Protein AF-A0A973GT21-F1 (afdb_monomer_lite)

Sequence (123 aa):
MVTRRKFLKYSLIGFAGMAVPAGLTVVHGGTPEEAKKKGLRWVFLVDTYKCVGCGLCVKACKNENEIPYDANVSRTWVERYVVTKDGKVHADSPKAARDGFITPDIDLGGHGHKEVIKPEDIS

Foldseek 3Di:
DQDPVNVVVVVVVVVVVVVVVVVVCVVPDDDPVVVVPPDDDDDDDDDCVPDPQQLVVFVCQCVVVVNPPPDLDTPAADKDWFAFPVGDIAIATVSSSNRGDPDCWGDPDDDPDTDHDDPVGTD

Secondary structure (DSSP, 8-state):
---HHHHHHHHHHHHHHHHHHHHHHHHS---TTGGGG----------GGG-----HHHHHHHHHTT--SSSS--S----EEEEBTTS-EEEE-GGGGTT---SS-EE-SSTT-EE---GGGB-

Structure (mmCIF, N/CA/C/O backbone):
data_AF-A0A973GT21-F1
#
_entry.id   AF-A0A973GT21-F1
#
loop_
_atom_site.group_PDB
_atom_site.id
_atom_site.type_symbol
_atom_site.label_atom_id
_atom_site.label_alt_id
_atom_site.label_comp_id
_atom_site.label_asym_id
_atom_site.label_entity_id
_atom_site.label_seq_id
_atom_site.pdbx_PDB_ins_code
_atom_site.Cartn_x
_atom_site.Cartn_y
_atom_site.Cartn_z
_atom_site.occupancy
_atom_site.B_iso_or_equiv
_atom_site.auth_seq_id
_atom_site.auth_comp_id
_atom_site.auth_asym_id
_atom_site.auth_atom_id
_atom_site.pdbx_PDB_model_num
ATOM 1 N N . MET A 1 1 ? -47.479 -2.922 72.576 1.00 62.72 1 MET A N 1
ATOM 2 C CA . MET A 1 1 ? -46.105 -3.244 73.032 1.00 62.72 1 MET A CA 1
ATOM 3 C C . MET A 1 1 ? -45.448 -4.199 72.046 1.00 62.72 1 MET A C 1
ATOM 5 O O . MET A 1 1 ? -45.927 -5.315 71.875 1.00 62.72 1 MET A O 1
ATOM 9 N N . VAL A 1 2 ? -44.387 -3.766 71.363 1.00 76.44 2 VAL A N 1
ATOM 10 C CA . VAL A 1 2 ? -43.601 -4.650 70.490 1.00 76.44 2 VAL A CA 1
ATOM 11 C C . VAL A 1 2 ? -42.625 -5.437 71.364 1.00 76.44 2 VAL A C 1
ATOM 13 O O . VAL A 1 2 ? -41.792 -4.859 72.053 1.00 76.44 2 VAL A O 1
ATOM 16 N N . THR A 1 3 ? -42.739 -6.763 71.375 1.00 88.06 3 THR A N 1
ATOM 17 C CA . THR A 1 3 ? -41.821 -7.640 72.117 1.00 88.06 3 THR A CA 1
ATOM 18 C C . THR A 1 3 ? -40.445 -7.654 71.442 1.00 88.06 3 THR A C 1
ATOM 20 O O . THR A 1 3 ? -40.376 -7.615 70.213 1.00 88.06 3 THR A O 1
ATOM 23 N N . ARG A 1 4 ? -39.349 -7.817 72.202 1.00 86.44 4 ARG A N 1
ATOM 24 C CA . ARG A 1 4 ? -37.963 -7.876 71.669 1.00 86.44 4 ARG A CA 1
ATOM 25 C C . ARG A 1 4 ? -37.815 -8.836 70.475 1.00 86.44 4 ARG A C 1
ATOM 27 O O . ARG A 1 4 ? -37.182 -8.507 69.479 1.00 86.44 4 ARG A O 1
ATOM 34 N N . ARG A 1 5 ? -38.486 -9.994 70.535 1.00 86.62 5 ARG A N 1
ATOM 35 C CA . ARG A 1 5 ? -38.524 -10.994 69.451 1.00 86.62 5 ARG A CA 1
ATOM 36 C C . ARG A 1 5 ? -39.253 -10.503 68.190 1.00 86.62 5 ARG A C 1
ATOM 38 O O . ARG A 1 5 ? -38.841 -10.846 67.087 1.00 86.62 5 ARG A O 1
ATOM 45 N N . LYS A 1 6 ? -40.332 -9.727 68.336 1.00 84.06 6 LYS A N 1
ATOM 46 C CA . LYS A 1 6 ? -41.083 -9.158 67.203 1.00 84.06 6 LYS A CA 1
ATOM 47 C C . LYS A 1 6 ? -40.311 -8.016 66.544 1.00 84.06 6 LYS A C 1
ATOM 49 O O . LYS A 1 6 ? -40.283 -7.955 65.324 1.00 84.06 6 LYS A O 1
ATOM 54 N N . PHE A 1 7 ? -39.627 -7.190 67.337 1.00 87.00 7 PHE A N 1
ATOM 55 C CA . PHE A 1 7 ? -38.754 -6.132 66.825 1.00 87.00 7 PHE A CA 1
ATOM 56 C C . PHE A 1 7 ? -37.633 -6.704 65.945 1.00 87.00 7 PHE A C 1
ATOM 58 O O . PHE A 1 7 ? -37.513 -6.312 64.794 1.00 87.00 7 PHE A O 1
ATOM 65 N N . LEU A 1 8 ? -36.904 -7.722 66.425 1.00 90.12 8 LEU A N 1
ATOM 66 C CA . LEU A 1 8 ? -35.841 -8.369 65.641 1.00 90.12 8 LEU A CA 1
ATOM 67 C C . LEU A 1 8 ? -36.349 -8.994 64.331 1.00 90.12 8 LEU A C 1
ATOM 69 O O . LEU A 1 8 ? -35.696 -8.864 63.299 1.00 90.12 8 LEU A O 1
ATOM 73 N N . LYS A 1 9 ? -37.523 -9.641 64.349 1.00 85.31 9 LYS A N 1
ATOM 74 C CA . LYS A 1 9 ? -38.126 -10.206 63.131 1.00 85.31 9 LYS A CA 1
ATOM 75 C C . LYS A 1 9 ? -38.489 -9.126 62.114 1.00 85.31 9 LYS A C 1
ATOM 77 O O . LYS A 1 9 ? -38.191 -9.293 60.938 1.00 85.31 9 LYS A O 1
ATOM 82 N N . TYR A 1 10 ? -39.103 -8.029 62.552 1.00 86.75 10 TYR A N 1
ATOM 83 C CA . TYR A 1 10 ? -39.483 -6.950 61.641 1.00 86.75 10 TYR A CA 1
ATOM 84 C C . TYR A 1 10 ? -38.273 -6.188 61.099 1.00 86.75 10 TYR A C 1
ATOM 86 O O . TYR A 1 10 ? -38.266 -5.857 59.918 1.00 86.75 10 TYR A O 1
ATOM 94 N N . SER A 1 11 ? -37.221 -6.000 61.899 1.00 83.12 11 SER A N 1
ATOM 95 C CA . SER A 1 11 ? -35.974 -5.395 61.425 1.00 83.12 11 SER A CA 1
ATOM 96 C C . SER A 1 11 ? -35.274 -6.262 60.373 1.00 83.12 11 SER A C 1
ATOM 98 O O . SER A 1 11 ? -34.840 -5.735 59.354 1.00 83.12 11 SER A O 1
ATOM 100 N N . LEU A 1 12 ? -35.215 -7.587 60.562 1.00 82.38 12 LEU A N 1
ATOM 101 C CA . LEU A 1 12 ? -34.634 -8.506 59.571 1.00 82.38 12 LEU A CA 1
ATOM 102 C C . LEU A 1 12 ? -35.428 -8.530 58.256 1.00 82.38 12 LEU A C 1
ATOM 104 O O . LEU A 1 12 ? -34.831 -8.496 57.183 1.00 82.38 12 LEU A O 1
ATOM 108 N N . ILE A 1 13 ? -36.763 -8.546 58.331 1.00 80.56 13 ILE A N 1
ATOM 109 C CA . ILE A 1 13 ? -37.635 -8.506 57.145 1.00 80.56 13 ILE A CA 1
ATOM 110 C C . ILE A 1 13 ? -37.497 -7.161 56.415 1.00 80.56 13 ILE A C 1
ATOM 112 O O . ILE A 1 13 ? -37.408 -7.139 55.189 1.00 80.56 13 ILE A O 1
ATOM 116 N N . GLY A 1 14 ? -37.425 -6.051 57.157 1.00 78.31 14 GLY A N 1
ATOM 117 C CA . GLY A 1 14 ? -37.218 -4.717 56.592 1.00 78.31 14 GLY A CA 1
ATOM 118 C C . GLY A 1 14 ? -35.881 -4.587 55.858 1.00 78.31 14 GLY A C 1
ATOM 119 O O . GLY A 1 14 ? -35.852 -4.106 54.729 1.00 78.31 14 GLY A O 1
ATOM 120 N N . PHE A 1 15 ? -34.791 -5.088 56.449 1.00 72.00 15 PHE A N 1
ATOM 121 C CA . PHE A 1 15 ? -33.46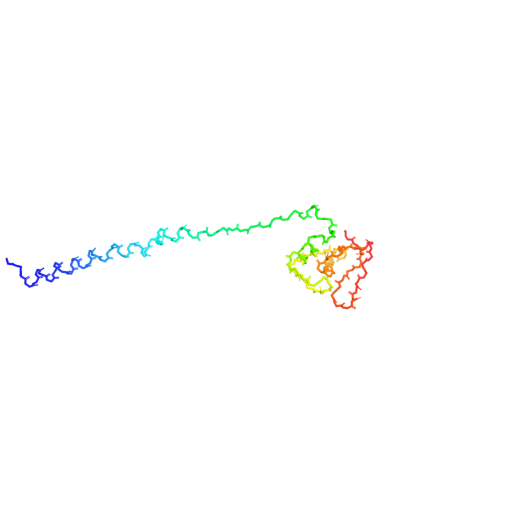9 -5.096 55.810 1.00 72.00 15 PHE A CA 1
ATOM 122 C C . PHE A 1 15 ? -33.424 -5.975 54.555 1.00 72.00 15 PHE A C 1
ATOM 124 O O . PHE A 1 15 ? -32.897 -5.548 53.529 1.00 72.00 15 PHE A O 1
ATOM 131 N N . ALA A 1 16 ? -34.006 -7.177 54.607 1.00 68.19 16 ALA A N 1
ATOM 132 C CA . ALA A 1 16 ? -34.056 -8.071 53.452 1.00 68.19 16 ALA A CA 1
ATOM 133 C C . ALA A 1 16 ? -34.864 -7.466 52.289 1.00 68.19 16 ALA A C 1
ATOM 135 O O . ALA A 1 16 ? -34.430 -7.538 51.143 1.00 68.19 16 ALA A O 1
ATOM 136 N N . GLY A 1 17 ? -35.998 -6.815 52.577 1.00 68.75 17 GLY A N 1
ATOM 137 C CA . GLY A 1 17 ? -36.825 -6.153 51.561 1.00 68.75 17 GLY A CA 1
ATOM 138 C C . GLY A 1 17 ? -36.145 -4.952 50.895 1.00 68.75 17 GLY A C 1
ATOM 139 O O . GLY A 1 17 ? -36.374 -4.694 49.716 1.00 68.75 17 GLY A O 1
ATOM 140 N N . MET A 1 18 ? -35.265 -4.251 51.616 1.00 66.19 18 MET A N 1
ATOM 141 C CA . MET A 1 18 ? -34.555 -3.070 51.110 1.00 66.19 18 MET A CA 1
ATOM 142 C C . MET A 1 18 ? -33.328 -3.414 50.245 1.00 66.19 18 MET A C 1
ATOM 144 O O . MET A 1 18 ? -32.881 -2.575 49.468 1.00 66.19 18 MET A O 1
ATOM 148 N N . ALA A 1 19 ? -32.802 -4.641 50.330 1.00 62.47 19 ALA A N 1
ATOM 149 C CA . ALA A 1 19 ? -31.671 -5.104 49.516 1.00 62.47 19 ALA A CA 1
ATOM 150 C C . ALA A 1 19 ? -32.073 -5.545 48.090 1.00 62.47 19 ALA A C 1
ATOM 152 O O . ALA A 1 19 ? -31.233 -5.596 47.191 1.00 62.47 19 ALA A O 1
ATOM 153 N N . VAL A 1 20 ? -33.358 -5.838 47.860 1.00 60.94 20 VAL A N 1
ATOM 154 C CA . VAL A 1 20 ? -33.869 -6.345 46.572 1.00 60.94 20 VAL A CA 1
ATOM 155 C C . VAL A 1 20 ? -33.740 -5.332 45.419 1.00 60.94 20 VAL A C 1
ATOM 157 O O . VAL A 1 20 ? -33.269 -5.730 44.352 1.00 60.94 20 VAL A O 1
ATOM 160 N N . PRO A 1 21 ? -34.075 -4.033 45.578 1.00 59.59 21 PRO A N 1
ATOM 161 C CA . PRO A 1 21 ? -33.998 -3.073 44.473 1.00 59.59 21 PRO A CA 1
ATOM 162 C C . PRO A 1 21 ? -32.563 -2.834 43.982 1.00 59.59 21 PRO A C 1
ATOM 164 O O . PRO A 1 21 ? -32.347 -2.660 42.786 1.00 59.59 21 PRO A O 1
ATOM 167 N N . ALA A 1 22 ? -31.582 -2.864 44.891 1.00 58.28 22 ALA A N 1
ATOM 168 C CA . ALA A 1 22 ? -30.169 -2.671 44.560 1.00 58.28 22 ALA A CA 1
ATOM 169 C C . ALA A 1 22 ? -29.542 -3.906 43.892 1.00 58.28 22 ALA A C 1
ATOM 171 O O . ALA A 1 22 ? -28.663 -3.770 43.049 1.00 58.28 22 ALA A O 1
ATOM 172 N N . GLY A 1 23 ? -29.998 -5.114 44.237 1.00 60.09 23 GLY A N 1
ATOM 173 C CA . GLY A 1 23 ? -29.548 -6.340 43.573 1.00 60.09 23 GLY A CA 1
ATOM 174 C C . GLY A 1 23 ? -30.110 -6.497 42.157 1.00 60.09 23 GLY A C 1
ATOM 175 O O . GLY A 1 23 ? -29.432 -7.026 41.279 1.00 60.09 23 GLY A O 1
ATOM 176 N N . LEU A 1 24 ? -31.329 -6.006 41.902 1.00 58.81 24 LEU A N 1
ATOM 177 C CA . LEU A 1 24 ? -31.996 -6.174 40.607 1.00 58.81 24 LEU A CA 1
ATOM 178 C C . LEU A 1 24 ? -31.271 -5.439 39.466 1.00 58.81 24 LEU A C 1
ATOM 180 O O . LEU A 1 24 ? -31.187 -5.972 38.359 1.00 58.81 24 LEU A O 1
ATOM 184 N N . THR A 1 25 ? -30.705 -4.259 39.743 1.00 57.25 25 THR A N 1
ATOM 185 C CA . THR A 1 25 ? -29.912 -3.484 38.771 1.00 57.25 25 THR A CA 1
ATOM 186 C C . THR A 1 25 ? -28.572 -4.144 38.443 1.00 57.25 25 THR A C 1
ATOM 188 O O . THR A 1 25 ? -28.077 -3.996 37.330 1.00 57.25 25 THR A O 1
ATOM 191 N N . VAL A 1 26 ? -28.004 -4.916 39.375 1.00 58.62 26 VAL A N 1
ATOM 192 C CA . VAL A 1 26 ? -26.741 -5.646 39.177 1.00 58.62 26 VAL A CA 1
ATOM 193 C C . VAL A 1 26 ? -26.954 -6.934 38.372 1.00 58.62 26 VAL A C 1
ATOM 195 O O . VAL A 1 26 ? -26.101 -7.299 37.569 1.00 58.62 26 VAL A O 1
ATOM 198 N N . VAL A 1 27 ? -28.097 -7.611 38.538 1.00 60.66 27 VAL A N 1
ATOM 199 C CA . VAL A 1 27 ? -28.372 -8.906 37.882 1.00 60.66 27 VAL A CA 1
ATOM 200 C C . VAL A 1 27 ? -28.850 -8.758 36.428 1.00 60.66 27 VAL A C 1
ATOM 202 O 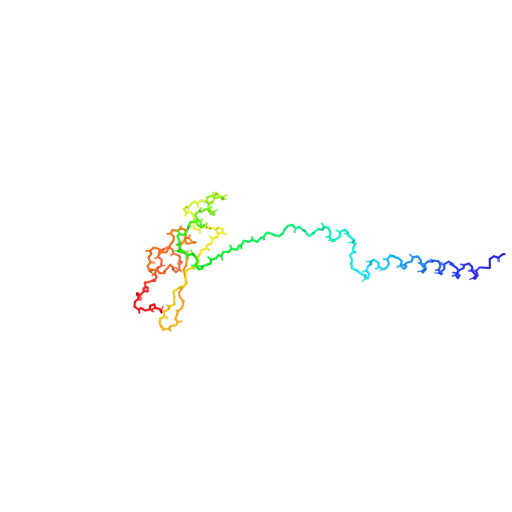O . VAL A 1 27 ? -28.576 -9.637 35.618 1.00 60.66 27 VAL A O 1
ATOM 205 N N . HIS A 1 28 ? -29.525 -7.658 36.068 1.00 57.53 28 HIS A N 1
ATOM 206 C CA . HIS A 1 28 ? -30.102 -7.469 34.722 1.00 57.53 28 HIS A CA 1
ATOM 207 C C . HIS A 1 28 ? -29.266 -6.616 33.753 1.00 57.53 28 HIS A C 1
ATOM 209 O O . HIS A 1 28 ? -29.741 -6.312 32.663 1.00 57.53 28 HIS A O 1
ATOM 215 N N . GLY A 1 29 ? -28.015 -6.298 34.095 1.00 55.91 29 GLY A N 1
ATOM 216 C CA . GLY A 1 29 ? -27.051 -5.766 33.131 1.00 55.91 29 GLY A CA 1
ATOM 217 C C . GLY A 1 29 ? -27.307 -4.317 32.709 1.00 55.91 29 GLY A C 1
ATOM 218 O O . GLY A 1 29 ? -27.962 -4.047 31.706 1.00 55.91 29 GLY A O 1
ATOM 219 N N . GLY A 1 30 ? -26.664 -3.405 33.436 1.00 56.81 30 GLY A N 1
ATOM 220 C CA . GLY A 1 30 ? -26.335 -2.064 32.962 1.00 56.81 30 GLY A CA 1
ATOM 221 C C . GLY A 1 30 ? -27.289 -0.971 33.431 1.00 56.81 30 GLY A C 1
ATOM 222 O O . GLY A 1 30 ? -28.514 -1.086 33.377 1.00 56.81 30 GLY A O 1
ATOM 223 N N . THR A 1 31 ? -26.714 0.139 33.889 1.00 56.00 31 THR A N 1
ATOM 224 C CA . THR A 1 31 ? -27.470 1.379 34.067 1.00 56.00 31 THR A CA 1
ATOM 225 C C . THR A 1 31 ? -27.862 1.921 32.681 1.00 56.00 31 THR A C 1
ATOM 227 O O . THR A 1 31 ? -27.114 1.747 31.716 1.00 56.00 31 THR A O 1
ATOM 230 N N . PRO A 1 32 ? -28.992 2.642 32.536 1.00 55.47 32 PRO A N 1
ATOM 231 C CA . PRO A 1 32 ? -29.346 3.330 31.286 1.00 55.47 32 PRO A CA 1
ATOM 232 C C . PRO A 1 32 ? -28.252 4.280 30.757 1.00 55.47 32 PRO A C 1
ATOM 234 O O . PRO A 1 32 ? -28.271 4.666 29.589 1.00 55.47 32 PRO A O 1
ATOM 237 N N . GLU A 1 33 ? -27.288 4.651 31.604 1.00 54.31 33 GLU A N 1
ATOM 238 C CA . GLU A 1 33 ? -26.109 5.432 31.231 1.00 54.31 33 GLU A CA 1
ATOM 239 C C . GLU A 1 33 ? -25.133 4.680 30.313 1.00 54.31 33 GLU A C 1
ATOM 241 O O . GLU A 1 33 ? -24.562 5.296 29.412 1.00 54.31 33 GLU A O 1
ATOM 246 N N . GLU A 1 34 ? -24.970 3.360 30.462 1.00 55.19 34 GLU A N 1
ATOM 247 C CA . GLU A 1 34 ? -24.045 2.581 29.621 1.00 55.19 34 GLU A CA 1
ATOM 248 C C . GLU A 1 34 ? -24.532 2.478 28.167 1.00 55.19 34 GLU A C 1
ATOM 250 O O . GLU A 1 34 ? -23.731 2.447 27.229 1.00 55.19 34 GLU A O 1
ATOM 255 N N . ALA A 1 35 ? -25.850 2.539 27.947 1.00 55.19 35 ALA A N 1
ATOM 256 C CA . ALA A 1 35 ? -26.437 2.565 26.609 1.00 55.19 35 ALA A CA 1
ATOM 257 C C . ALA A 1 35 ? -26.132 3.867 25.842 1.00 55.19 35 ALA A C 1
ATOM 259 O O . ALA A 1 35 ? -26.167 3.880 24.609 1.00 55.19 35 ALA A O 1
ATOM 260 N N . LYS A 1 36 ? -25.789 4.960 26.540 1.00 56.84 36 LYS A N 1
ATOM 261 C CA . LYS A 1 36 ? -25.587 6.287 25.937 1.00 56.84 36 LYS A CA 1
ATOM 262 C C . LYS A 1 36 ? -24.162 6.536 25.429 1.00 56.84 36 LYS A C 1
ATOM 264 O O . LYS A 1 36 ? -23.907 7.579 24.833 1.00 56.84 36 LYS A O 1
ATOM 269 N N . LYS A 1 37 ? -23.239 5.581 25.608 1.00 59.94 37 LYS A N 1
ATOM 270 C CA . LYS A 1 37 ? -21.821 5.716 25.223 1.00 59.94 37 LYS A CA 1
ATOM 271 C C . LYS A 1 37 ? -21.407 4.827 24.045 1.00 59.94 37 LYS A C 1
ATOM 273 O O . LYS A 1 37 ? -20.252 4.418 23.949 1.00 59.94 37 LYS A O 1
ATOM 278 N N . LYS A 1 38 ? -22.308 4.536 23.101 1.00 66.12 38 LYS A N 1
ATOM 279 C CA . LYS A 1 38 ? -21.878 4.034 21.785 1.00 66.12 38 LYS A CA 1
ATOM 280 C C . LYS A 1 38 ? -21.324 5.212 20.981 1.00 66.12 38 LYS A C 1
ATOM 282 O O . LYS A 1 38 ? -22.058 5.869 20.254 1.00 66.12 38 LYS A O 1
ATOM 287 N N . GLY A 1 39 ? -20.038 5.506 21.172 1.00 77.00 39 GLY A N 1
ATOM 288 C CA . GLY A 1 39 ? -19.314 6.484 20.359 1.00 77.00 39 GLY A CA 1
ATOM 289 C C . GLY A 1 39 ? -19.423 6.174 18.860 1.00 77.00 39 GLY A C 1
ATOM 290 O O . GLY A 1 39 ? -19.676 5.029 18.470 1.00 77.00 39 GLY A O 1
ATOM 291 N N . LEU A 1 40 ? -19.243 7.203 18.028 1.00 85.31 40 LEU A N 1
ATOM 292 C CA . LEU A 1 40 ? -19.219 7.070 16.570 1.00 85.31 40 LEU A CA 1
ATOM 293 C C . LEU A 1 40 ? -18.187 6.009 16.150 1.00 85.31 40 LEU A C 1
ATOM 295 O O . LEU A 1 40 ? -17.051 6.024 16.623 1.00 85.31 40 LEU A O 1
ATOM 299 N N . ARG A 1 41 ? -18.583 5.087 15.263 1.00 87.00 41 ARG A N 1
ATOM 300 C CA . ARG A 1 41 ? -17.694 4.071 14.678 1.00 87.00 41 ARG A CA 1
ATOM 301 C C . ARG A 1 41 ? -17.391 4.448 13.235 1.00 87.00 41 ARG A C 1
ATOM 303 O O . ARG A 1 41 ? -18.282 4.400 12.392 1.00 87.00 41 ARG A O 1
ATOM 310 N N . TRP A 1 42 ? -16.147 4.818 12.967 1.00 92.94 42 TRP A N 1
ATOM 311 C CA . TRP A 1 42 ? -15.683 5.152 11.624 1.00 92.94 42 TRP A CA 1
ATOM 312 C C . TRP A 1 42 ? -15.295 3.889 10.856 1.00 92.94 42 TRP A C 1
ATOM 314 O O . TRP A 1 42 ? -14.679 2.984 11.416 1.00 92.94 42 TRP A O 1
ATOM 324 N N . VAL A 1 43 ? -15.658 3.837 9.575 1.00 94.06 43 VAL A N 1
ATOM 325 C CA . VAL A 1 43 ? -15.312 2.753 8.648 1.00 94.06 43 VAL A CA 1
ATOM 326 C C . VAL A 1 43 ? -14.816 3.376 7.349 1.00 94.06 43 VAL A C 1
ATOM 328 O O . VAL A 1 43 ? -15.359 4.381 6.895 1.00 94.06 43 VAL A O 1
ATOM 331 N N . PHE A 1 44 ? -13.799 2.763 6.751 1.00 92.62 44 PHE A N 1
ATOM 332 C CA . PHE A 1 44 ? -13.278 3.114 5.437 1.00 92.62 44 PHE A CA 1
ATOM 333 C C . PHE A 1 44 ? -13.384 1.887 4.528 1.00 92.62 44 PHE A C 1
ATOM 335 O O . PHE A 1 44 ? -12.885 0.820 4.878 1.00 92.62 44 PHE A O 1
ATOM 342 N N . LEU A 1 45 ? -14.071 2.027 3.394 1.00 95.12 45 LEU A N 1
ATOM 343 C CA . LEU A 1 45 ? -14.286 0.950 2.429 1.00 95.12 45 LEU A CA 1
ATOM 344 C C . LEU A 1 45 ? -13.557 1.277 1.126 1.00 95.12 45 LEU A C 1
ATOM 346 O O . LEU A 1 45 ? -13.680 2.386 0.607 1.00 95.12 45 LEU A O 1
ATOM 350 N N . VAL A 1 46 ? -12.835 0.294 0.592 1.00 94.31 46 VAL A N 1
ATOM 351 C CA . VAL A 1 46 ? -12.083 0.410 -0.661 1.00 94.31 46 VAL A CA 1
ATOM 352 C C . VAL A 1 46 ? -12.581 -0.647 -1.639 1.00 94.31 46 VAL A C 1
ATOM 354 O O . VAL A 1 46 ? -12.592 -1.832 -1.320 1.00 94.31 46 VAL A O 1
ATOM 357 N N . ASP A 1 47 ? -12.969 -0.213 -2.837 1.00 96.38 47 ASP A N 1
ATOM 358 C CA . ASP A 1 47 ? -13.259 -1.099 -3.966 1.00 96.38 47 ASP A CA 1
ATOM 359 C C . ASP A 1 47 ? -11.949 -1.431 -4.694 1.00 96.38 47 ASP A C 1
ATOM 361 O O . ASP A 1 47 ? -11.399 -0.612 -5.436 1.00 96.38 47 ASP A O 1
ATOM 365 N N . THR A 1 48 ? -11.426 -2.631 -4.451 1.00 92.81 48 THR A N 1
ATOM 366 C CA . THR A 1 48 ? -10.146 -3.077 -5.009 1.00 92.81 48 THR A CA 1
ATOM 367 C C . THR A 1 48 ? -10.225 -3.393 -6.500 1.00 92.81 48 THR A C 1
ATOM 369 O O . THR A 1 48 ? -9.202 -3.305 -7.172 1.00 92.81 48 THR A O 1
ATOM 372 N N . TYR A 1 49 ? -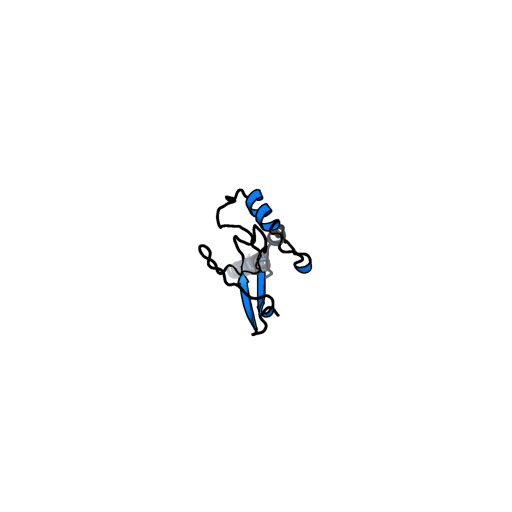11.414 -3.651 -7.057 1.00 94.94 49 TYR A N 1
ATOM 373 C CA . TYR A 1 49 ? -11.583 -3.899 -8.494 1.00 94.94 49 TYR A CA 1
ATOM 374 C C . TYR A 1 49 ? -11.366 -2.641 -9.341 1.00 94.94 49 TYR A C 1
ATOM 376 O O . TYR A 1 49 ? -11.040 -2.735 -10.522 1.00 94.94 49 TYR A O 1
ATOM 384 N N . LYS A 1 50 ? -11.516 -1.453 -8.743 1.00 94.88 50 LYS A N 1
ATOM 385 C CA . LYS A 1 50 ? -11.212 -0.164 -9.386 1.00 94.88 50 LYS A CA 1
ATOM 386 C C . LYS A 1 50 ? -9.785 0.317 -9.128 1.00 94.88 50 LYS A C 1
ATOM 388 O O . LYS A 1 50 ? -9.386 1.361 -9.645 1.00 94.88 50 LYS A O 1
ATOM 393 N N . CYS A 1 51 ? -9.016 -0.399 -8.309 1.00 93.38 51 CYS A N 1
ATOM 394 C CA . CYS A 1 51 ? -7.640 -0.034 -8.015 1.00 93.38 51 CYS A CA 1
ATOM 395 C C . CYS A 1 51 ? -6.748 -0.356 -9.217 1.00 93.38 51 CYS A C 1
ATOM 397 O O . CYS A 1 51 ? -6.549 -1.514 -9.563 1.00 93.38 51 CYS A O 1
ATOM 399 N N . VAL A 1 52 ? -6.161 0.677 -9.818 1.00 93.56 52 VAL A N 1
ATOM 400 C CA . VAL A 1 52 ? -5.198 0.533 -10.926 1.00 93.56 52 VAL A CA 1
ATOM 401 C C . VAL A 1 52 ? -3.737 0.569 -10.458 1.00 93.56 52 VAL A C 1
ATOM 403 O O . VAL A 1 52 ? -2.827 0.661 -11.272 1.00 93.56 52 VAL A O 1
ATOM 406 N N . GLY A 1 53 ? -3.494 0.572 -9.141 1.00 93.94 53 GLY A N 1
ATOM 407 C CA . GLY A 1 53 ? -2.137 0.590 -8.586 1.00 93.94 53 GLY A CA 1
ATOM 408 C C . GLY A 1 53 ? -1.368 1.903 -8.799 1.00 93.94 53 GLY A C 1
ATOM 409 O O . GLY A 1 53 ? -0.147 1.880 -8.904 1.00 93.94 53 GLY A O 1
ATOM 410 N N . CYS A 1 54 ? -2.049 3.055 -8.862 1.00 94.44 54 CYS A N 1
ATOM 411 C CA . CYS A 1 54 ? -1.420 4.354 -9.162 1.00 94.44 54 CYS A CA 1
ATOM 412 C C . CYS A 1 54 ? -0.622 4.992 -8.004 1.00 94.44 54 CYS A C 1
ATOM 414 O O . CYS A 1 54 ? 0.064 5.992 -8.211 1.00 94.44 54 CYS A O 1
ATOM 416 N N . GLY A 1 55 ? -0.755 4.487 -6.773 1.00 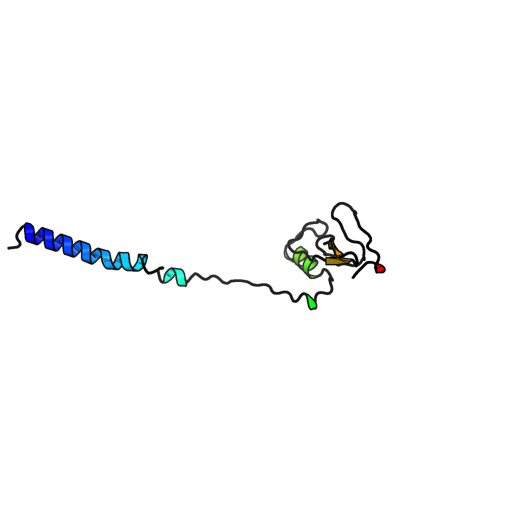95.44 55 GLY A N 1
ATOM 417 C CA . GLY A 1 55 ? -0.035 4.995 -5.594 1.00 95.44 55 GLY A CA 1
ATOM 418 C C . GLY A 1 55 ? -0.539 6.326 -5.012 1.00 95.44 55 GLY A C 1
ATOM 419 O O . GLY A 1 55 ? -0.012 6.798 -4.002 1.00 95.44 55 GLY A O 1
ATOM 420 N N . LEU A 1 56 ? -1.583 6.940 -5.584 1.00 95.81 56 LEU A N 1
ATOM 421 C CA . LEU A 1 56 ? -2.096 8.239 -5.116 1.00 95.81 56 LEU A CA 1
ATOM 422 C C . LEU A 1 56 ? -2.629 8.199 -3.678 1.00 95.81 56 LEU A C 1
ATOM 424 O O . LEU A 1 56 ? -2.454 9.168 -2.944 1.00 95.81 56 LEU A O 1
ATOM 428 N N . CYS A 1 57 ? -3.214 7.079 -3.245 1.00 95.62 57 CYS A N 1
ATOM 429 C CA . CYS A 1 57 ? -3.656 6.888 -1.860 1.00 95.62 57 CYS A CA 1
ATOM 430 C C . CYS A 1 57 ? -2.492 6.976 -0.856 1.00 95.62 57 CYS A C 1
ATOM 432 O O . CYS A 1 57 ? -2.628 7.570 0.212 1.00 95.62 57 CYS A O 1
ATOM 434 N N . VAL A 1 58 ? -1.322 6.449 -1.219 1.00 96.31 58 VAL A N 1
ATOM 435 C CA . VAL A 1 58 ? -0.116 6.452 -0.379 1.00 96.31 58 VAL A CA 1
ATOM 436 C C . VAL A 1 58 ? 0.518 7.843 -0.358 1.00 96.31 58 VAL A C 1
ATOM 438 O O . VAL A 1 58 ? 0.888 8.330 0.711 1.00 96.31 58 VAL A O 1
ATOM 441 N N . LYS A 1 59 ? 0.585 8.522 -1.514 1.00 96.38 59 LYS A N 1
ATOM 442 C CA . LYS A 1 59 ? 1.042 9.922 -1.598 1.00 96.38 59 LYS A CA 1
ATOM 443 C C . LYS A 1 59 ? 0.162 10.849 -0.761 1.00 96.38 59 LYS A C 1
ATOM 445 O O . LYS A 1 59 ? 0.688 11.616 0.039 1.00 96.38 59 LYS A O 1
ATOM 450 N N . ALA A 1 60 ? -1.160 10.732 -0.896 1.00 96.44 60 ALA A N 1
ATOM 451 C CA . ALA A 1 60 ? -2.118 11.496 -0.103 1.00 96.44 60 ALA A CA 1
ATOM 452 C C . ALA A 1 60 ? -1.924 11.243 1.396 1.00 96.44 60 ALA A C 1
ATOM 454 O O . ALA A 1 60 ? -1.827 12.190 2.166 1.00 96.44 60 ALA A O 1
ATOM 455 N N . CYS A 1 61 ? -1.768 9.979 1.803 1.00 96.06 61 CYS A N 1
ATOM 456 C CA . CYS A 1 61 ? -1.508 9.637 3.197 1.00 96.06 61 CYS A CA 1
ATOM 457 C C . 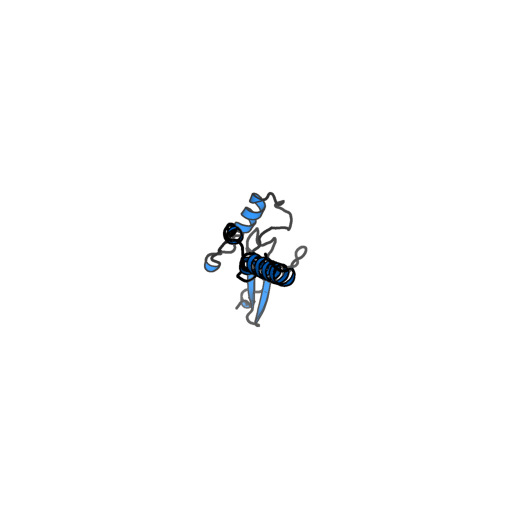CYS A 1 61 ? -0.236 10.305 3.736 1.00 96.06 61 CYS A C 1
ATOM 459 O O . CYS A 1 61 ? -0.271 10.853 4.837 1.00 96.06 61 CYS A O 1
ATOM 461 N N . LYS A 1 62 ? 0.880 10.255 2.995 1.00 96.38 62 LYS A N 1
ATOM 462 C CA . LYS A 1 62 ? 2.133 10.908 3.404 1.00 96.38 62 LYS A CA 1
ATOM 463 C C . LYS A 1 62 ? 1.956 12.419 3.540 1.00 96.38 62 LYS A C 1
ATOM 465 O O . LYS A 1 62 ? 2.319 12.954 4.581 1.00 96.38 62 LYS A O 1
ATOM 470 N N . ASN A 1 63 ? 1.353 13.060 2.538 1.00 96.12 63 ASN A N 1
ATOM 471 C CA . ASN A 1 63 ? 1.123 14.504 2.526 1.00 96.12 63 ASN A CA 1
ATOM 472 C C . ASN A 1 63 ? 0.237 14.948 3.698 1.00 96.12 63 ASN A C 1
ATOM 474 O O . ASN A 1 63 ? 0.607 15.859 4.425 1.00 96.12 63 ASN A O 1
ATOM 478 N N . GLU A 1 64 ? -0.887 14.264 3.916 1.00 97.25 64 GLU A N 1
ATOM 479 C CA . GLU A 1 64 ? -1.898 14.654 4.908 1.00 97.25 64 GLU A CA 1
ATOM 480 C C . GLU A 1 64 ? -1.396 14.568 6.349 1.00 97.25 64 GLU A C 1
ATOM 482 O O . GLU A 1 64 ? -1.975 15.163 7.244 1.00 97.25 64 GLU A O 1
ATOM 487 N N . ASN A 1 65 ? -0.360 13.770 6.622 1.00 96.12 65 ASN A N 1
ATOM 488 C CA . ASN A 1 65 ? 0.184 13.721 7.981 1.00 96.12 65 ASN A CA 1
ATOM 489 C C . ASN A 1 65 ? 1.696 13.877 7.988 1.00 96.12 65 ASN A C 1
ATOM 491 O O . ASN A 1 65 ? 2.380 13.223 8.775 1.00 96.12 65 ASN A O 1
ATOM 495 N N . GLU A 1 66 ? 2.191 14.713 7.073 1.00 96.50 66 GLU A N 1
ATOM 496 C CA . GLU A 1 66 ? 3.524 15.311 7.166 1.00 96.50 66 GLU A CA 1
ATOM 497 C C . GLU A 1 66 ? 4.645 14.269 7.304 1.00 96.50 66 GLU A C 1
ATOM 499 O O . GLU A 1 66 ? 5.687 14.499 7.916 1.00 96.50 66 GLU A O 1
ATOM 504 N N . ILE A 1 67 ? 4.434 13.086 6.720 1.00 95.56 67 ILE A N 1
ATOM 505 C CA . ILE A 1 67 ? 5.440 12.032 6.716 1.00 95.56 67 ILE A CA 1
ATOM 506 C C . ILE A 1 67 ? 6.500 12.432 5.687 1.00 95.56 67 ILE A C 1
ATOM 508 O O . ILE A 1 67 ? 6.131 12.648 4.525 1.00 95.56 67 ILE A O 1
ATOM 512 N N . PRO A 1 68 ? 7.800 12.462 6.048 1.00 94.31 68 PRO A N 1
ATOM 513 C CA . PRO A 1 68 ? 8.859 12.771 5.098 1.00 94.31 68 PRO A CA 1
ATOM 514 C C . PRO A 1 68 ? 8.714 11.938 3.822 1.00 94.31 68 PRO A C 1
ATOM 516 O O . PRO A 1 68 ? 8.507 10.715 3.858 1.00 94.31 68 PRO A O 1
ATOM 519 N N . TYR A 1 69 ? 8.719 12.624 2.679 1.00 90.94 69 TYR A N 1
ATOM 520 C CA . TYR A 1 69 ? 8.285 12.016 1.425 1.00 90.94 69 TYR A CA 1
ATOM 521 C C . TYR A 1 69 ? 9.242 10.908 0.973 1.00 90.94 69 TYR A C 1
ATOM 523 O O . TYR A 1 69 ? 8.800 9.880 0.459 1.00 90.94 69 TYR A O 1
ATOM 531 N N . ASP A 1 70 ? 10.537 11.111 1.195 1.00 89.31 70 ASP A N 1
ATOM 532 C CA . ASP A 1 70 ? 11.660 10.227 0.884 1.00 89.31 70 ASP A CA 1
ATOM 533 C C . ASP A 1 70 ? 11.858 9.087 1.891 1.00 89.31 70 ASP A C 1
ATOM 535 O O . ASP A 1 70 ? 12.404 8.044 1.525 1.00 89.31 70 ASP A O 1
ATOM 539 N N . ALA A 1 71 ? 11.367 9.236 3.121 1.00 88.81 71 ALA A N 1
ATOM 540 C CA . ALA A 1 71 ? 11.450 8.183 4.119 1.00 88.81 71 ALA A CA 1
ATOM 541 C C . ALA A 1 71 ? 10.646 6.946 3.691 1.00 88.81 71 ALA A C 1
ATOM 543 O O . ALA A 1 71 ? 9.492 7.043 3.252 1.00 88.81 71 ALA A O 1
ATOM 544 N N . ASN A 1 72 ? 11.233 5.764 3.886 1.00 85.00 72 ASN A N 1
ATOM 545 C CA . ASN A 1 72 ? 10.603 4.476 3.589 1.00 85.00 72 ASN A CA 1
ATOM 546 C C . ASN A 1 72 ? 9.616 4.041 4.691 1.00 85.00 72 ASN A C 1
ATOM 548 O O . ASN A 1 72 ? 9.673 2.925 5.195 1.00 85.00 72 ASN A O 1
ATOM 552 N N . VAL A 1 73 ? 8.746 4.962 5.106 1.00 88.44 73 VAL A N 1
ATOM 553 C CA . VAL A 1 73 ? 7.699 4.751 6.111 1.00 88.44 73 VAL A CA 1
ATOM 554 C C . VAL A 1 73 ? 6.405 5.399 5.635 1.00 88.44 73 VAL A C 1
ATOM 556 O O . VAL A 1 73 ? 6.412 6.524 5.131 1.00 88.44 73 VAL A O 1
ATOM 559 N N . SER A 1 74 ? 5.287 4.702 5.798 1.00 90.75 74 SER A N 1
ATOM 560 C CA . SER A 1 74 ? 3.950 5.176 5.432 1.00 90.75 74 SER A CA 1
ATOM 561 C C . SER A 1 74 ? 2.933 4.634 6.431 1.00 90.75 74 SER A C 1
ATOM 563 O O . SER A 1 74 ? 3.135 3.566 7.000 1.00 90.75 74 SER A O 1
ATOM 565 N N . ARG A 1 75 ? 1.819 5.348 6.630 1.00 94.06 75 ARG A N 1
ATOM 566 C CA . ARG A 1 75 ? 0.685 4.860 7.442 1.00 94.06 75 ARG A CA 1
ATOM 567 C C . ARG A 1 75 ? -0.333 4.039 6.642 1.00 94.06 75 ARG A C 1
ATOM 569 O O . ARG A 1 75 ? -1.264 3.500 7.221 1.00 94.06 75 ARG A O 1
ATOM 576 N N . THR A 1 76 ? -0.153 3.950 5.326 1.00 94.50 76 THR A N 1
ATOM 577 C CA . THR A 1 76 ? -0.918 3.089 4.418 1.00 94.50 76 THR A CA 1
ATOM 578 C C . THR A 1 76 ? 0.019 2.512 3.362 1.00 94.50 76 THR A C 1
ATOM 580 O O . THR A 1 76 ? 1.028 3.144 3.032 1.00 94.50 76 THR A O 1
ATOM 583 N N . TRP A 1 77 ? -0.315 1.345 2.821 1.00 93.75 77 TRP A N 1
ATOM 584 C CA . TRP A 1 77 ? 0.422 0.695 1.742 1.00 93.75 77 TRP A CA 1
ATOM 585 C C . TRP A 1 77 ? -0.533 -0.096 0.847 1.00 93.75 77 TRP A C 1
ATOM 587 O O . TRP A 1 77 ? -1.663 -0.392 1.234 1.00 93.75 77 TRP A O 1
ATOM 597 N N . VAL A 1 78 ? -0.085 -0.399 -0.369 1.00 94.81 78 VAL A N 1
ATOM 598 C CA . VAL A 1 78 ? -0.775 -1.318 -1.284 1.00 94.81 78 VAL A CA 1
ATOM 599 C C . VAL A 1 78 ? 0.195 -2.427 -1.652 1.00 94.81 78 VAL A C 1
ATOM 601 O O . VAL A 1 78 ? 1.338 -2.149 -2.008 1.00 94.81 78 VAL A O 1
ATOM 604 N N . GLU A 1 79 ? -0.253 -3.671 -1.561 1.00 92.81 79 GLU A N 1
ATOM 605 C CA . GLU A 1 79 ? 0.531 -4.849 -1.930 1.00 92.81 79 GLU A CA 1
ATOM 606 C C . GLU A 1 79 ? 0.094 -5.340 -3.305 1.00 92.81 79 GLU A C 1
ATOM 608 O O . GLU A 1 79 ? -1.103 -5.433 -3.593 1.00 92.81 79 GLU A O 1
ATOM 613 N N . ARG A 1 80 ? 1.069 -5.651 -4.154 1.00 92.69 80 ARG A N 1
ATOM 614 C CA . ARG A 1 80 ? 0.841 -6.373 -5.400 1.00 92.69 80 ARG A CA 1
ATOM 615 C C . ARG A 1 80 ? 1.201 -7.829 -5.178 1.00 92.69 80 ARG A C 1
ATOM 617 O O . ARG A 1 80 ? 2.252 -8.131 -4.628 1.00 92.69 80 ARG A O 1
ATOM 624 N N . TYR A 1 81 ? 0.329 -8.703 -5.662 1.00 92.00 81 TYR A N 1
ATOM 625 C CA . TYR A 1 81 ? 0.540 -10.140 -5.696 1.00 92.00 81 TYR A CA 1
ATOM 626 C C . TYR A 1 81 ? 0.726 -10.557 -7.152 1.00 92.00 81 TYR A C 1
ATOM 628 O O . TYR A 1 81 ? -0.130 -10.275 -7.991 1.00 92.00 81 TYR A O 1
ATOM 636 N N . VAL A 1 82 ? 1.844 -11.210 -7.450 1.00 92.06 82 VAL A N 1
ATOM 637 C CA . VAL A 1 82 ? 2.118 -11.832 -8.744 1.00 92.06 82 VAL A CA 1
ATOM 638 C C . VAL A 1 82 ? 2.127 -13.335 -8.536 1.00 92.06 82 VAL A C 1
ATOM 640 O O . VAL A 1 82 ? 2.950 -13.868 -7.793 1.00 92.06 82 VAL A O 1
ATOM 643 N N . VAL A 1 83 ? 1.170 -14.006 -9.168 1.00 93.38 83 VAL A N 1
ATOM 644 C CA . VAL A 1 83 ? 1.055 -15.461 -9.146 1.00 93.38 83 VAL A CA 1
ATOM 645 C C . VAL A 1 83 ? 1.702 -15.997 -10.413 1.00 93.38 83 VAL A C 1
ATOM 647 O O . VAL A 1 83 ? 1.438 -15.508 -11.512 1.00 93.38 83 VAL A O 1
ATOM 650 N N . THR A 1 84 ? 2.587 -16.969 -10.262 1.00 93.31 84 THR A N 1
ATOM 651 C CA . THR A 1 84 ? 3.270 -17.621 -11.377 1.00 93.31 84 THR A CA 1
ATOM 652 C C . THR A 1 84 ? 2.587 -18.938 -11.738 1.00 93.31 84 THR A C 1
ATOM 654 O O . THR A 1 84 ? 1.852 -19.533 -10.947 1.00 93.31 84 THR A O 1
ATOM 657 N N . LYS A 1 85 ? 2.836 -19.432 -12.952 1.00 93.81 85 LYS A N 1
ATOM 658 C CA . LYS A 1 85 ? 2.256 -20.677 -13.483 1.00 93.81 85 LYS A CA 1
ATOM 659 C C . LYS A 1 85 ? 2.657 -21.925 -12.700 1.00 93.81 85 LYS A C 1
ATOM 661 O O . LYS A 1 85 ? 1.908 -22.897 -12.684 1.00 93.81 85 LYS A O 1
ATOM 666 N N . ASP A 1 86 ? 3.818 -21.904 -12.048 1.00 93.44 86 ASP A N 1
ATOM 667 C CA . ASP A 1 86 ? 4.269 -22.956 -11.128 1.00 93.44 86 ASP A CA 1
ATOM 668 C C . ASP A 1 86 ? 3.611 -22.858 -9.736 1.00 93.44 86 ASP A C 1
ATOM 670 O O . ASP A 1 86 ? 3.923 -23.650 -8.847 1.00 93.44 86 ASP A O 1
ATOM 674 N N . GLY A 1 87 ? 2.676 -21.920 -9.550 1.00 92.62 87 GLY A N 1
ATOM 675 C CA . GLY A 1 87 ? 1.885 -21.757 -8.334 1.00 92.62 87 GLY A CA 1
ATOM 676 C C . GLY A 1 87 ? 2.580 -20.961 -7.231 1.00 92.62 87 GLY A C 1
ATOM 677 O O . GLY A 1 87 ? 2.059 -20.913 -6.114 1.00 92.62 87 GLY A O 1
ATOM 678 N N . LYS A 1 88 ? 3.737 -20.341 -7.498 1.00 92.19 88 LYS A N 1
ATOM 679 C CA . LYS A 1 88 ? 4.373 -19.446 -6.525 1.00 92.19 88 LYS A CA 1
ATOM 680 C C . LYS A 1 88 ? 3.651 -18.105 -6.492 1.00 92.19 88 LYS A C 1
ATOM 682 O O . LYS A 1 88 ? 3.098 -17.632 -7.482 1.00 92.19 88 LYS A O 1
ATOM 687 N N . VAL A 1 89 ? 3.653 -17.496 -5.313 1.00 92.62 89 VAL A N 1
ATOM 688 C CA . VAL A 1 89 ? 3.072 -16.176 -5.081 1.00 92.62 89 VAL A CA 1
ATOM 689 C C . VAL A 1 89 ? 4.185 -15.260 -4.613 1.00 92.62 89 VAL A C 1
ATOM 691 O O . VAL A 1 89 ? 4.793 -15.497 -3.571 1.00 92.62 89 VAL A O 1
ATOM 694 N N . HIS A 1 90 ? 4.431 -14.214 -5.386 1.00 91.00 90 HIS A N 1
ATOM 695 C CA . HIS A 1 90 ? 5.369 -13.153 -5.062 1.00 91.00 90 HIS A CA 1
ATOM 696 C C . HIS A 1 90 ? 4.566 -11.929 -4.634 1.00 91.00 90 HIS A C 1
ATOM 698 O O . HIS A 1 90 ? 3.581 -11.577 -5.284 1.00 91.00 90 HIS A O 1
ATOM 704 N N . ALA A 1 91 ? 4.959 -11.296 -3.533 1.00 91.12 91 ALA A N 1
ATOM 705 C CA . ALA A 1 91 ? 4.285 -10.118 -3.008 1.00 91.12 91 ALA A CA 1
ATOM 706 C C . ALA A 1 91 ? 5.284 -8.979 -2.830 1.00 91.12 91 ALA A C 1
ATOM 708 O O . ALA A 1 91 ? 6.357 -9.192 -2.267 1.00 91.12 91 ALA A O 1
ATOM 709 N N . ASP A 1 92 ? 4.925 -7.779 -3.281 1.00 92.38 92 ASP A N 1
ATOM 710 C CA . ASP A 1 92 ? 5.742 -6.590 -3.076 1.00 92.38 92 ASP A CA 1
ATOM 711 C C . ASP A 1 92 ? 4.942 -5.313 -2.811 1.00 92.38 92 ASP A C 1
ATOM 713 O O . ASP A 1 92 ? 3.760 -5.174 -3.136 1.00 92.38 92 ASP A O 1
ATOM 717 N N . SER A 1 93 ? 5.623 -4.352 -2.185 1.00 92.19 93 SER A N 1
ATOM 718 C CA . SER A 1 93 ? 5.104 -3.010 -1.922 1.00 92.19 93 SER A CA 1
ATOM 719 C C . SER A 1 93 ? 6.248 -1.983 -1.929 1.00 92.19 93 SER A C 1
ATOM 721 O O . SER A 1 93 ? 6.608 -1.425 -0.885 1.00 92.19 93 SER A O 1
ATOM 723 N N . PRO A 1 94 ? 6.867 -1.719 -3.097 1.00 90.19 94 PRO A N 1
ATOM 724 C CA . PRO A 1 94 ? 8.018 -0.825 -3.207 1.00 90.19 94 PRO A CA 1
ATOM 725 C C . PRO A 1 94 ? 7.661 0.569 -2.689 1.00 90.19 94 PRO A C 1
ATOM 727 O O . PRO A 1 94 ? 6.764 1.233 -3.215 1.00 90.19 94 PRO A O 1
ATOM 730 N N . LYS A 1 95 ? 8.335 1.019 -1.623 1.00 90.38 95 LYS A N 1
ATOM 731 C CA . LYS A 1 95 ? 8.005 2.266 -0.901 1.00 90.38 95 LYS A CA 1
ATOM 732 C C . LYS A 1 95 ? 6.513 2.374 -0.552 1.00 90.38 95 LYS A C 1
ATOM 734 O O . LYS A 1 95 ? 5.898 3.419 -0.778 1.00 90.38 95 LYS A O 1
ATOM 739 N N . ALA A 1 96 ? 5.919 1.292 -0.049 1.00 92.44 96 ALA A N 1
ATOM 740 C CA . ALA A 1 96 ? 4.486 1.188 0.237 1.00 92.44 96 ALA A CA 1
ATOM 741 C C . ALA A 1 96 ? 3.581 1.365 -1.004 1.00 92.44 96 ALA A C 1
ATOM 743 O O . ALA A 1 96 ? 2.426 1.756 -0.863 1.00 92.44 96 ALA A O 1
ATOM 744 N N . ALA A 1 97 ? 4.109 1.131 -2.212 1.00 93.75 97 ALA A N 1
ATOM 745 C CA . ALA A 1 97 ? 3.501 1.431 -3.513 1.00 93.75 97 ALA A CA 1
ATOM 746 C C . ALA A 1 97 ? 3.262 2.928 -3.788 1.00 93.75 97 ALA A C 1
ATOM 748 O O . ALA A 1 97 ? 2.406 3.288 -4.599 1.00 93.75 97 ALA A O 1
ATOM 749 N N . ARG A 1 98 ? 4.034 3.826 -3.152 1.00 93.81 98 ARG A N 1
ATOM 750 C CA . ARG A 1 98 ? 3.933 5.287 -3.348 1.00 93.81 98 ARG A CA 1
ATOM 751 C C . ARG A 1 98 ? 3.979 5.686 -4.819 1.00 93.81 98 ARG A C 1
ATOM 753 O O . ARG A 1 98 ? 3.224 6.559 -5.235 1.00 93.81 98 ARG A O 1
ATOM 760 N N . ASP A 1 99 ? 4.861 5.060 -5.589 1.00 92.56 99 ASP A N 1
ATOM 761 C CA . ASP A 1 99 ? 5.091 5.393 -6.996 1.00 92.56 99 ASP A CA 1
ATOM 762 C C . ASP A 1 99 ? 4.340 4.446 -7.958 1.00 92.56 99 ASP A C 1
ATOM 764 O O . ASP A 1 99 ? 4.518 4.530 -9.171 1.00 92.56 99 ASP A O 1
ATOM 768 N N . GLY A 1 100 ? 3.468 3.584 -7.422 1.00 92.50 100 GLY A N 1
ATOM 769 C CA . GLY A 1 100 ? 2.766 2.543 -8.169 1.00 92.50 100 GLY A CA 1
ATOM 770 C C . GLY A 1 100 ? 3.666 1.378 -8.593 1.00 92.50 100 GLY A C 1
ATOM 771 O O . GLY A 1 100 ? 4.813 1.262 -8.163 1.00 92.50 100 GLY A O 1
ATOM 772 N N . PHE A 1 101 ? 3.129 0.510 -9.452 1.00 91.31 101 PHE A N 1
ATOM 773 C CA . PHE A 1 101 ? 3.793 -0.710 -9.931 1.00 91.31 101 PHE A CA 1
ATOM 774 C C . PHE A 1 101 ? 4.233 -0.564 -11.393 1.00 91.31 101 PHE A C 1
ATOM 776 O O . PHE A 1 101 ? 3.713 -1.217 -12.292 1.00 91.31 101 PHE A O 1
ATOM 783 N N . ILE A 1 102 ? 5.169 0.356 -11.634 1.00 88.44 102 ILE A N 1
ATOM 784 C CA . ILE A 1 102 ? 5.608 0.748 -12.986 1.00 88.44 102 ILE A CA 1
ATOM 785 C C . ILE A 1 102 ? 6.557 -0.254 -13.664 1.00 88.44 102 ILE A C 1
ATOM 787 O O . ILE A 1 102 ? 6.811 -0.137 -14.860 1.00 88.44 102 ILE A O 1
ATOM 791 N N . THR A 1 103 ? 7.092 -1.224 -12.919 1.00 87.19 103 THR A N 1
ATOM 792 C CA . THR A 1 103 ? 7.969 -2.285 -13.436 1.00 87.19 103 THR A CA 1
ATOM 793 C C . THR A 1 103 ? 7.402 -3.666 -13.111 1.00 87.19 103 THR A C 1
ATOM 795 O O . THR A 1 103 ? 6.758 -3.818 -12.069 1.00 87.19 103 THR A O 1
ATOM 798 N N . PRO A 1 104 ? 7.662 -4.687 -13.949 1.00 84.00 104 PRO A N 1
ATOM 799 C CA . PRO A 1 104 ? 7.311 -6.073 -13.636 1.00 84.00 104 PRO A CA 1
ATOM 800 C C . PRO A 1 104 ? 8.163 -6.650 -12.495 1.00 84.00 104 PRO A C 1
ATOM 802 O O . PRO A 1 104 ? 7.739 -7.605 -11.855 1.00 84.00 104 PRO A O 1
ATOM 805 N N . ASP A 1 105 ? 9.326 -6.054 -12.218 1.00 88.62 105 ASP A N 1
ATOM 806 C CA . ASP A 1 105 ? 10.203 -6.452 -11.118 1.00 88.62 105 ASP A CA 1
ATOM 807 C C . ASP A 1 105 ? 9.466 -6.435 -9.775 1.00 88.62 105 ASP A C 1
ATOM 809 O O . ASP A 1 105 ? 8.771 -5.461 -9.463 1.00 88.62 105 ASP A O 1
ATOM 813 N N . ILE A 1 106 ? 9.685 -7.477 -8.980 1.00 90.38 106 ILE A N 1
ATOM 814 C CA . ILE A 1 106 ? 9.205 -7.626 -7.608 1.00 90.38 106 ILE A CA 1
ATOM 815 C C . ILE A 1 106 ? 10.249 -7.048 -6.661 1.00 90.38 106 ILE A C 1
ATOM 817 O O . ILE A 1 106 ? 11.405 -7.473 -6.669 1.00 90.38 106 ILE A O 1
ATOM 821 N N . ASP A 1 107 ? 9.850 -6.083 -5.838 1.00 88.94 107 ASP A N 1
ATOM 822 C CA . ASP A 1 107 ? 10.686 -5.576 -4.748 1.00 88.94 107 ASP A CA 1
ATOM 823 C C . ASP A 1 107 ? 10.654 -6.556 -3.562 1.00 88.94 107 ASP A C 1
ATOM 825 O O . ASP A 1 107 ? 9.621 -6.730 -2.917 1.00 88.94 107 ASP A O 1
ATOM 829 N N . LEU A 1 108 ? 11.787 -7.201 -3.268 1.00 83.50 108 LEU A N 1
ATOM 830 C CA . LEU A 1 108 ? 11.903 -8.180 -2.177 1.00 83.50 108 LEU A CA 1
ATOM 831 C C . LEU A 1 108 ? 12.206 -7.538 -0.812 1.00 83.50 108 LEU A C 1
ATOM 833 O O . LEU A 1 108 ? 12.427 -8.240 0.175 1.00 83.50 108 LEU A O 1
ATOM 837 N N . GLY A 1 109 ? 12.222 -6.207 -0.737 1.00 71.38 109 GLY A N 1
ATOM 838 C CA . GLY A 1 109 ? 12.653 -5.473 0.439 1.00 71.38 109 GLY A CA 1
ATOM 839 C C . GLY A 1 109 ? 14.180 -5.388 0.551 1.00 71.38 109 GLY A C 1
ATOM 840 O O . GLY A 1 109 ? 14.926 -6.312 0.239 1.00 71.38 109 GLY A O 1
ATOM 841 N N . GLY A 1 110 ? 14.656 -4.237 1.034 1.00 59.56 110 GLY A N 1
ATOM 842 C CA . GLY A 1 110 ? 16.082 -3.947 1.205 1.00 59.56 110 GLY A CA 1
ATOM 843 C C . GLY A 1 110 ? 16.739 -3.372 -0.055 1.00 59.56 110 GLY A C 1
ATOM 844 O O . GLY A 1 110 ? 16.590 -3.911 -1.141 1.00 59.56 110 GLY A O 1
ATOM 845 N N . HIS A 1 111 ? 17.447 -2.248 0.115 1.00 59.53 111 HIS A N 1
ATOM 846 C CA . HIS A 1 111 ? 18.383 -1.548 -0.791 1.00 59.53 111 HIS A CA 1
ATOM 847 C C . HIS A 1 111 ? 18.565 -2.047 -2.252 1.00 59.53 111 HIS A C 1
ATOM 849 O O . HIS A 1 111 ? 19.692 -2.193 -2.714 1.00 59.53 111 HIS A O 1
ATOM 855 N N . GLY A 1 112 ? 17.484 -2.227 -3.020 1.00 63.59 112 GLY A N 1
ATOM 856 C CA . GLY A 1 112 ? 17.540 -2.580 -4.444 1.00 63.59 112 GLY A CA 1
ATOM 857 C C . GLY A 1 112 ? 17.517 -4.077 -4.774 1.00 63.59 112 GLY A C 1
ATOM 858 O O . GLY A 1 112 ? 17.776 -4.424 -5.926 1.00 63.59 112 GLY A O 1
ATOM 859 N N . HIS A 1 113 ? 17.188 -4.958 -3.826 1.00 74.31 113 HIS A N 1
ATOM 860 C CA . HIS A 1 113 ? 16.941 -6.367 -4.134 1.00 74.31 113 HIS A CA 1
ATOM 861 C C . HIS A 1 113 ? 15.628 -6.518 -4.899 1.00 74.31 113 HIS A C 1
ATOM 863 O O . HIS A 1 113 ? 14.542 -6.287 -4.368 1.00 74.31 113 HIS A O 1
ATOM 869 N N . LYS A 1 114 ? 15.750 -6.901 -6.167 1.00 82.12 114 LYS A N 1
ATOM 870 C CA . LYS A 1 114 ? 14.623 -7.126 -7.061 1.00 82.12 114 LYS A CA 1
ATOM 871 C C . LYS A 1 114 ? 14.681 -8.524 -7.644 1.00 82.12 114 LYS A C 1
ATOM 873 O O . LYS A 1 114 ? 15.750 -8.987 -8.037 1.00 82.12 114 LYS A O 1
ATOM 878 N N . GLU A 1 115 ? 13.524 -9.152 -7.746 1.00 85.75 115 GLU A N 1
ATOM 879 C CA . GLU A 1 115 ? 13.334 -10.377 -8.509 1.00 85.75 115 GLU A CA 1
ATOM 880 C C . GLU A 1 115 ? 12.611 -10.043 -9.812 1.00 85.75 115 GLU A C 1
ATOM 882 O O . GLU A 1 115 ? 11.571 -9.386 -9.815 1.00 85.75 115 GLU A O 1
ATOM 887 N N . VAL A 1 116 ? 13.176 -10.476 -10.937 1.00 87.62 116 VAL A N 1
ATOM 888 C CA . VAL A 1 116 ? 12.553 -10.290 -12.247 1.00 87.62 116 VAL A CA 1
ATOM 889 C C . VAL A 1 116 ? 11.756 -11.543 -12.571 1.00 87.62 116 VAL A C 1
ATOM 891 O O . VAL A 1 116 ? 12.334 -12.595 -12.839 1.00 87.62 116 VAL A O 1
ATOM 894 N N . ILE A 1 117 ? 10.433 -11.414 -12.578 1.00 87.25 117 ILE A N 1
ATOM 895 C CA . ILE A 1 117 ? 9.531 -12.455 -13.069 1.00 87.25 117 ILE A CA 1
ATOM 896 C C . ILE A 1 117 ? 9.272 -12.179 -14.544 1.00 87.25 117 ILE A C 1
ATOM 898 O O . ILE A 1 117 ? 8.861 -11.076 -14.919 1.00 87.25 117 ILE A O 1
ATOM 902 N N . LYS A 1 118 ? 9.521 -13.170 -15.401 1.00 88.00 118 LYS A N 1
ATOM 903 C C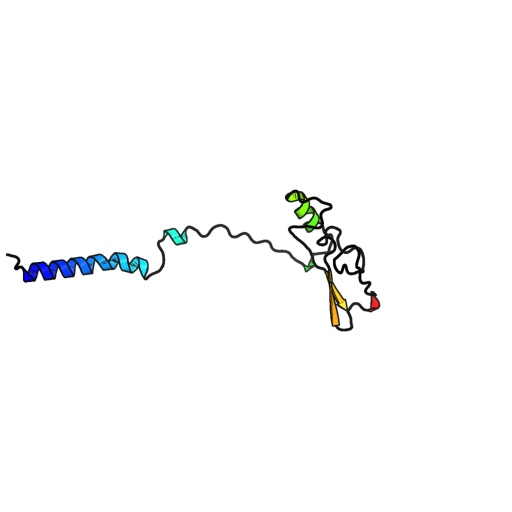A . LYS A 1 118 ? 9.225 -13.027 -16.825 1.00 88.00 118 LYS A CA 1
ATOM 904 C C . LYS A 1 118 ? 7.710 -12.978 -17.023 1.00 88.00 118 LYS A C 1
ATOM 906 O O . LYS A 1 118 ? 7.006 -13.783 -16.416 1.00 88.00 118 LYS A O 1
ATOM 911 N N . PRO A 1 119 ? 7.189 -12.114 -17.911 1.00 87.56 119 PRO A N 1
ATOM 912 C CA . PRO A 1 119 ? 5.754 -12.060 -18.191 1.00 87.56 119 PRO A CA 1
ATOM 913 C C . PRO A 1 119 ? 5.164 -13.408 -18.621 1.00 87.56 119 PRO A C 1
ATOM 915 O O . PRO A 1 119 ? 4.004 -13.690 -18.345 1.00 87.56 119 PRO A O 1
ATOM 918 N N . GLU A 1 120 ? 5.967 -14.254 -19.272 1.00 91.12 120 GLU A N 1
ATOM 919 C CA . GLU A 1 120 ? 5.566 -15.597 -19.704 1.00 91.12 120 GLU A CA 1
ATOM 920 C C . GLU A 1 120 ? 5.254 -16.541 -18.536 1.00 91.12 120 GLU A C 1
ATOM 922 O O . GLU A 1 120 ? 4.487 -17.489 -18.713 1.00 91.12 120 GLU A O 1
ATOM 927 N N . ASP A 1 121 ? 5.847 -16.294 -17.369 1.00 90.25 121 ASP A N 1
ATOM 928 C CA . ASP A 1 121 ? 5.744 -17.146 -16.188 1.00 90.25 121 ASP A CA 1
ATOM 929 C C . ASP A 1 121 ? 4.578 -16.733 -15.279 1.00 90.25 121 ASP A C 1
ATOM 931 O O . ASP A 1 121 ? 4.235 -17.476 -14.362 1.00 90.25 121 ASP A O 1
ATOM 935 N N . ILE A 1 122 ? 3.944 -15.583 -15.537 1.00 88.62 122 ILE A N 1
ATOM 936 C CA . ILE A 1 122 ? 2.783 -15.079 -14.789 1.00 88.62 122 ILE A CA 1
ATOM 937 C C . ILE A 1 122 ? 1.527 -15.857 -15.211 1.00 88.62 122 ILE A C 1
ATOM 939 O O . ILE A 1 122 ? 1.333 -16.142 -16.398 1.00 88.62 122 ILE A O 1
ATOM 943 N N . SER A 1 123 ? 0.711 -16.245 -14.225 1.00 84.81 123 SER A N 1
ATOM 944 C CA . SER A 1 123 ? -0.537 -17.001 -14.410 1.00 84.81 123 SER A CA 1
ATOM 945 C C . SER A 1 123 ? -1.638 -16.185 -15.076 1.00 84.81 123 SER A C 1
ATOM 947 O O . SER A 1 123 ? -1.832 -15.030 -14.629 1.00 84.81 123 SER A O 1
#

pLDDT: mean 83.44, std 13.59, range [54.31, 97.25]

Radius of gyration: 32.83 Å; chains: 1; bounding box: 64×38×93 Å